Protein AF-A0AAE0KYS1-F1 (afdb_monomer)

Solvent-accessible surface area (backbone atoms only — not comparable to full-atom values): 7113 Å² total; per-residue (Å²): 136,92,82,67,59,67,66,73,65,54,55,81,66,77,60,80,39,74,44,78,40,46,32,54,93,72,16,48,62,55,35,52,55,51,50,54,56,41,43,75,70,70,48,49,54,54,34,36,40,20,43,29,61,93,70,54,33,48,58,57,43,39,54,54,33,55,75,69,66,48,90,48,46,62,44,60,30,60,54,73,83,79,86,71,78,91,88,51,71,70,58,56,54,54,50,51,55,53,50,58,65,35,69,65,36,43,49,34,52,51,51,52,56,50,54,52,57,53,58,77,72,108

Foldseek 3Di:
DPPDDPLVVCVVVQDADEAEFEQDVVRLVVSVVVVVVSVVVVHHHQEYEYQHEDRPSQVVNQVVCVVVVNNHHYFYAHHQDDDDDPPDPVVVVVRVVVSCVDPRVVVSVVVVVVSSVVVVVD

Structure (mmCIF, N/CA/C/O backbone):
data_AF-A0AAE0KYS1-F1
#
_entry.id   AF-A0AAE0KYS1-F1
#
loop_
_atom_site.group_PDB
_atom_site.id
_atom_site.type_symbol
_atom_site.label_atom_id
_atom_site.label_alt_id
_atom_site.label_comp_id
_atom_site.label_asym_id
_atom_site.label_entity_id
_atom_site.label_seq_id
_atom_site.pdbx_PDB_ins_code
_atom_site.Cartn_x
_atom_site.Cartn_y
_atom_site.Cartn_z
_atom_site.occupancy
_atom_site.B_iso_or_equiv
_atom_site.auth_seq_id
_atom_site.auth_comp_id
_atom_site.auth_asym_id
_atom_site.auth_atom_id
_atom_site.pdbx_PDB_model_num
ATOM 1 N N . PRO A 1 1 ? -20.011 -13.510 -9.473 1.00 53.09 1 PRO A N 1
ATOM 2 C CA . PRO A 1 1 ? -19.945 -12.286 -8.633 1.00 53.09 1 PRO A CA 1
ATOM 3 C C . PRO A 1 1 ? -21.349 -11.698 -8.399 1.00 53.09 1 PRO A C 1
ATOM 5 O O . PRO A 1 1 ? -22.137 -11.651 -9.335 1.00 53.09 1 PRO A O 1
ATOM 8 N N . CYS A 1 2 ? -21.679 -11.287 -7.168 1.00 70.12 2 CYS A N 1
ATOM 9 C CA . CYS A 1 2 ? -23.028 -10.841 -6.771 1.00 70.12 2 CYS A CA 1
ATOM 10 C C . CYS A 1 2 ? -23.319 -9.342 -7.014 1.00 70.12 2 CYS A C 1
ATOM 12 O O . CYS A 1 2 ? -24.310 -8.824 -6.513 1.00 70.12 2 CYS A O 1
ATOM 14 N N . GLY A 1 3 ? -22.462 -8.631 -7.756 1.00 81.88 3 GLY A N 1
ATOM 15 C CA . GLY A 1 3 ? -22.657 -7.217 -8.117 1.00 81.88 3 GLY A CA 1
ATOM 16 C C . GLY A 1 3 ? -22.390 -6.198 -6.999 1.00 81.88 3 GLY A C 1
ATOM 17 O O . GLY A 1 3 ? -22.349 -5.005 -7.277 1.00 81.88 3 GLY A O 1
ATOM 18 N N . ARG A 1 4 ? -22.167 -6.641 -5.755 1.00 80.94 4 ARG A N 1
ATOM 19 C CA . ARG A 1 4 ? -21.710 -5.775 -4.655 1.00 80.94 4 ARG A CA 1
ATOM 20 C C . ARG A 1 4 ? -20.231 -5.427 -4.810 1.00 80.94 4 ARG A C 1
ATOM 22 O O . ARG A 1 4 ? -19.458 -6.234 -5.334 1.00 80.94 4 ARG A O 1
ATOM 29 N N . LEU A 1 5 ? -19.839 -4.251 -4.318 1.00 81.94 5 LEU A N 1
ATOM 30 C CA . LEU A 1 5 ? -18.430 -3.875 -4.246 1.00 81.94 5 LEU A CA 1
ATOM 31 C C . LEU A 1 5 ? -17.695 -4.847 -3.318 1.00 81.94 5 LEU A C 1
ATOM 33 O O . LEU A 1 5 ? -18.219 -5.249 -2.280 1.00 81.94 5 LEU A O 1
ATOM 37 N N . GLN A 1 6 ? -16.466 -5.217 -3.684 1.00 82.50 6 GLN A N 1
ATOM 38 C CA . GLN A 1 6 ? -15.658 -6.139 -2.878 1.00 82.50 6 GLN A CA 1
ATOM 39 C C . GLN A 1 6 ? -15.408 -5.585 -1.471 1.00 82.50 6 GLN A C 1
ATOM 41 O O . GLN A 1 6 ? -15.439 -6.339 -0.502 1.00 82.50 6 GLN A O 1
ATOM 46 N N . CYS A 1 7 ? -15.238 -4.267 -1.358 1.00 77.62 7 CYS A N 1
ATOM 47 C CA . CYS A 1 7 ? -15.046 -3.597 -0.079 1.00 77.62 7 CYS A CA 1
ATOM 48 C C . CYS A 1 7 ? -16.284 -3.725 0.833 1.00 77.62 7 CYS A C 1
ATOM 50 O O . CYS A 1 7 ? -16.166 -3.884 2.035 1.00 77.62 7 CYS A O 1
ATOM 52 N N . ASP A 1 8 ? -17.500 -3.767 0.297 1.00 79.44 8 ASP A N 1
ATOM 53 C CA . ASP A 1 8 ? -18.683 -3.892 1.162 1.00 79.44 8 ASP A CA 1
ATOM 54 C C . ASP A 1 8 ? -18.817 -5.315 1.734 1.00 79.44 8 ASP A C 1
ATOM 56 O O . ASP A 1 8 ? -19.384 -5.525 2.802 1.00 79.44 8 ASP A O 1
ATOM 60 N N . ILE A 1 9 ? -18.282 -6.314 1.024 1.00 79.12 9 ILE A N 1
ATOM 61 C CA . ILE A 1 9 ? -18.271 -7.712 1.472 1.00 79.12 9 ILE A CA 1
ATOM 62 C C . ILE A 1 9 ? -17.163 -7.932 2.505 1.00 79.12 9 ILE A C 1
ATOM 64 O O . ILE A 1 9 ? -17.371 -8.604 3.512 1.00 79.12 9 ILE A O 1
ATOM 68 N N . LEU A 1 10 ? -15.975 -7.385 2.243 1.00 79.31 10 LEU A N 1
ATOM 69 C CA . LEU A 1 10 ? -14.798 -7.608 3.078 1.00 79.31 10 LEU A CA 1
ATOM 70 C C . LEU A 1 10 ? -14.821 -6.780 4.368 1.00 79.31 10 LEU A C 1
ATOM 72 O O . LEU A 1 10 ? -14.140 -7.154 5.316 1.00 79.31 10 LEU A O 1
ATOM 76 N N . GLN A 1 11 ? -15.614 -5.707 4.435 1.00 78.06 11 GLN A N 1
ATOM 77 C CA . GLN A 1 11 ? -15.751 -4.886 5.640 1.00 78.06 11 GLN A CA 1
ATOM 78 C C . GLN A 1 11 ? -16.184 -5.716 6.857 1.00 78.06 11 GLN A C 1
ATOM 80 O O . GLN A 1 11 ? -15.738 -5.459 7.968 1.00 78.06 11 GLN A O 1
ATOM 85 N N . SER A 1 12 ? -17.002 -6.756 6.658 1.00 76.44 12 SER A N 1
ATOM 86 C CA . SER A 1 12 ? -17.470 -7.626 7.747 1.00 76.44 12 SER A CA 1
ATOM 87 C C . SER A 1 12 ? -16.354 -8.392 8.466 1.00 76.44 12 SER A C 1
ATOM 89 O O . SER A 1 12 ? -16.608 -8.969 9.519 1.00 76.44 12 SER A O 1
ATOM 91 N N . LEU A 1 13 ? -15.150 -8.447 7.892 1.00 79.88 13 LEU A N 1
ATOM 92 C CA . LEU A 1 13 ? -14.014 -9.148 8.482 1.00 79.88 13 LEU A CA 1
ATOM 93 C C . LEU A 1 13 ? -13.264 -8.304 9.521 1.00 79.88 13 LEU A C 1
ATOM 95 O O . LEU A 1 13 ? -12.503 -8.886 10.284 1.00 79.88 13 LEU A O 1
ATOM 99 N N . ASP A 1 14 ? -13.465 -6.979 9.539 1.00 79.69 14 ASP A N 1
ATOM 100 C CA . ASP A 1 14 ? -12.843 -6.031 10.483 1.00 79.69 14 ASP A CA 1
ATOM 101 C C . ASP A 1 14 ? -11.321 -6.230 10.654 1.00 79.69 14 ASP A C 1
ATOM 103 O O . ASP A 1 14 ? -10.753 -6.134 11.738 1.00 79.69 14 ASP A O 1
ATOM 107 N N . MET A 1 15 ? -10.654 -6.593 9.553 1.00 84.00 15 MET A N 1
ATOM 108 C CA . MET A 1 15 ? -9.215 -6.843 9.520 1.00 84.00 15 MET A CA 1
ATOM 109 C C . MET A 1 15 ? -8.468 -5.624 8.973 1.00 84.00 15 MET A C 1
ATOM 111 O O . MET A 1 15 ? -8.961 -4.987 8.033 1.00 84.00 15 MET A O 1
ATOM 115 N N . PRO A 1 16 ? -7.244 -5.351 9.465 1.00 87.69 16 PRO A N 1
ATOM 116 C CA . PRO A 1 16 ? -6.396 -4.320 8.886 1.00 87.69 16 PRO A CA 1
ATOM 117 C C . PRO A 1 16 ? -6.092 -4.653 7.422 1.00 87.69 16 PRO A C 1
ATOM 119 O O . PRO A 1 16 ? -5.714 -5.778 7.081 1.00 87.69 16 PRO A O 1
ATOM 122 N N . ALA A 1 17 ? -6.243 -3.661 6.551 1.00 90.62 17 ALA A N 1
ATOM 123 C CA . ALA A 1 17 ? -6.033 -3.800 5.119 1.00 90.62 17 ALA A CA 1
ATOM 124 C C . ALA A 1 17 ? -4.719 -3.139 4.688 1.00 90.62 17 ALA A C 1
ATOM 126 O O . ALA A 1 17 ? -4.408 -2.013 5.067 1.00 90.62 17 ALA A O 1
ATOM 127 N N . VAL A 1 18 ? -3.954 -3.821 3.836 1.00 93.94 18 VAL A N 1
ATOM 128 C CA . VAL A 1 18 ? -2.810 -3.214 3.144 1.00 93.94 18 VAL A CA 1
ATOM 129 C C . VAL A 1 18 ? -3.277 -2.764 1.767 1.00 93.94 18 VAL A C 1
ATOM 131 O O . VAL A 1 18 ? -3.723 -3.586 0.966 1.00 93.94 18 VAL A O 1
ATOM 134 N N . LEU A 1 19 ? -3.175 -1.467 1.484 1.00 95.50 19 LEU A N 1
ATOM 135 C CA . LEU A 1 19 ? -3.512 -0.918 0.173 1.00 95.50 19 LEU A CA 1
ATOM 136 C C . LEU A 1 19 ? -2.300 -1.017 -0.757 1.00 95.50 19 LEU A C 1
ATOM 138 O O . LEU A 1 19 ? -1.219 -0.538 -0.424 1.00 95.50 19 LEU A O 1
ATOM 142 N N . ILE A 1 20 ? -2.479 -1.599 -1.941 1.00 95.69 20 ILE A N 1
ATOM 143 C CA . ILE A 1 20 ? -1.457 -1.584 -2.992 1.00 95.69 20 ILE A CA 1
ATOM 144 C C . ILE A 1 20 ? -1.699 -0.359 -3.877 1.00 95.69 20 ILE A C 1
ATOM 146 O O . ILE A 1 20 ? -2.740 -0.265 -4.525 1.00 95.69 20 ILE A O 1
ATOM 150 N N . GLY A 1 21 ? -0.766 0.591 -3.861 1.00 93.19 21 GLY A N 1
ATOM 151 C CA . GLY A 1 21 ? -0.815 1.801 -4.678 1.00 93.19 21 GLY A CA 1
ATOM 152 C C . GLY A 1 21 ? -0.099 1.651 -6.020 1.00 93.19 21 GLY A C 1
ATOM 153 O O . GLY A 1 21 ? 0.569 0.650 -6.287 1.00 93.19 21 GLY A O 1
ATOM 154 N N . ASP A 1 22 ? -0.231 2.676 -6.859 1.00 91.62 22 ASP A N 1
ATOM 155 C CA . ASP A 1 22 ? 0.304 2.695 -8.223 1.00 91.62 22 ASP A CA 1
ATOM 156 C C . ASP A 1 22 ? 1.551 3.597 -8.339 1.00 91.62 22 ASP A C 1
ATOM 158 O O . ASP A 1 22 ? 1.530 4.788 -8.011 1.00 91.62 22 ASP A O 1
ATOM 162 N N . GLY A 1 23 ? 2.654 3.020 -8.821 1.00 88.62 23 GLY A N 1
ATOM 163 C CA . GLY A 1 23 ? 3.923 3.710 -9.074 1.00 88.62 23 GLY A CA 1
ATOM 164 C C . GLY A 1 23 ? 4.015 4.413 -10.433 1.00 88.62 23 GLY A C 1
ATOM 165 O O . GLY A 1 23 ? 5.041 5.014 -10.741 1.00 88.62 23 GLY A O 1
ATOM 166 N N . ARG A 1 24 ? 2.978 4.348 -11.276 1.00 89.06 24 ARG A N 1
ATOM 167 C CA . ARG A 1 24 ? 2.959 4.979 -12.608 1.00 89.06 24 ARG A CA 1
ATOM 168 C C . ARG A 1 24 ? 2.571 6.459 -12.536 1.00 89.06 24 ARG A C 1
ATOM 170 O O . ARG A 1 24 ? 2.116 6.966 -11.509 1.00 89.06 24 ARG A O 1
ATOM 177 N N . LEU A 1 25 ? 2.720 7.177 -13.651 1.00 88.25 25 LEU A N 1
ATOM 178 C CA . LEU A 1 25 ? 2.261 8.565 -13.753 1.00 88.25 25 LEU A CA 1
ATOM 179 C C . LEU A 1 25 ? 0.743 8.648 -13.513 1.00 88.25 25 LEU A C 1
ATOM 181 O O . LEU A 1 25 ? -0.025 7.919 -14.135 1.00 88.25 25 LEU A O 1
ATOM 185 N N . GLY A 1 26 ? 0.325 9.542 -12.613 1.00 89.25 26 GLY A N 1
ATOM 186 C CA . GLY A 1 26 ? -1.065 9.639 -12.146 1.00 89.25 26 GLY A CA 1
ATOM 187 C C . GLY A 1 26 ? -1.416 8.681 -10.998 1.00 89.25 26 GLY A C 1
ATOM 188 O O . GLY A 1 26 ? -2.503 8.780 -10.434 1.00 89.25 26 GLY A O 1
ATOM 189 N N . GLY A 1 27 ? -0.492 7.805 -10.596 1.00 91.81 27 GLY A N 1
ATOM 190 C 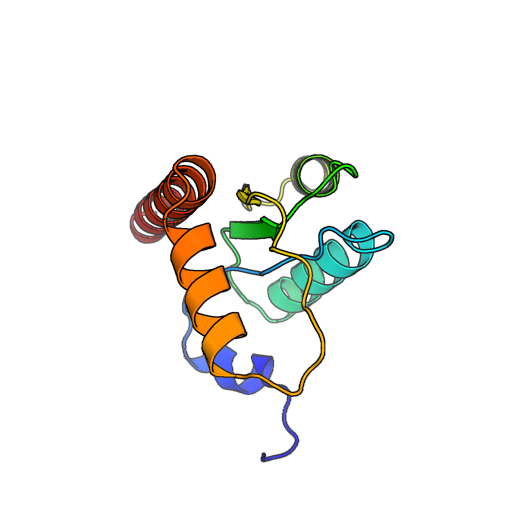CA . GLY A 1 27 ? -0.706 6.836 -9.523 1.00 91.81 27 GLY A CA 1
ATOM 191 C C . GLY A 1 27 ? -0.838 7.456 -8.129 1.00 91.81 27 GLY A C 1
ATOM 192 O O . GLY A 1 27 ? -1.524 6.895 -7.277 1.00 91.81 27 GLY A O 1
ATOM 193 N N . ILE A 1 28 ? -0.268 8.647 -7.902 1.00 94.62 28 ILE A N 1
ATOM 194 C CA . ILE A 1 28 ? -0.366 9.371 -6.621 1.00 94.62 28 ILE A CA 1
ATOM 195 C C . ILE A 1 28 ? -1.829 9.680 -6.283 1.00 94.62 28 ILE A C 1
ATOM 197 O O . ILE A 1 28 ? -2.319 9.270 -5.232 1.00 94.62 28 ILE A O 1
ATOM 201 N N . SER A 1 29 ? -2.545 10.370 -7.177 1.00 94.94 29 SER A N 1
ATOM 202 C CA . SER A 1 29 ? -3.944 10.742 -6.938 1.00 94.94 29 SER A CA 1
ATOM 203 C C . SER A 1 29 ? -4.838 9.510 -6.848 1.00 94.94 29 SER A C 1
ATOM 205 O O . SER A 1 29 ? -5.663 9.432 -5.944 1.00 94.94 29 SER A O 1
ATOM 207 N N . ALA A 1 30 ? -4.623 8.514 -7.714 1.00 95.06 30 ALA A N 1
ATOM 208 C CA . ALA A 1 30 ? -5.360 7.254 -7.668 1.00 95.06 30 ALA A CA 1
ATOM 209 C C . ALA A 1 30 ? -5.194 6.537 -6.316 1.00 95.06 30 ALA A C 1
ATOM 211 O O . ALA A 1 30 ? -6.178 6.096 -5.722 1.00 95.06 30 ALA A O 1
ATOM 212 N N . THR A 1 31 ? -3.965 6.475 -5.797 1.00 96.38 31 THR A N 1
ATOM 213 C CA . THR A 1 31 ? -3.658 5.834 -4.512 1.00 96.38 31 THR A CA 1
ATOM 214 C C . THR A 1 31 ? -4.286 6.592 -3.341 1.00 96.38 31 THR A C 1
ATOM 216 O O . THR A 1 31 ? -4.892 5.970 -2.470 1.00 96.38 31 THR A O 1
ATOM 219 N N . ILE A 1 32 ? -4.207 7.927 -3.335 1.00 95.62 32 ILE A N 1
ATOM 220 C CA . ILE A 1 32 ? -4.816 8.761 -2.287 1.00 95.62 32 ILE A CA 1
ATOM 221 C C . ILE A 1 32 ? -6.344 8.625 -2.308 1.00 95.62 32 ILE A C 1
ATOM 223 O O . ILE A 1 32 ? -6.952 8.370 -1.272 1.00 95.62 32 ILE A O 1
ATOM 227 N N . THR A 1 33 ? -6.977 8.708 -3.480 1.00 95.56 33 THR A N 1
ATOM 228 C CA . THR A 1 33 ? -8.433 8.548 -3.601 1.00 95.56 33 THR A CA 1
ATOM 229 C C . THR A 1 33 ? -8.893 7.150 -3.180 1.00 95.56 33 THR A C 1
ATOM 231 O O . THR A 1 33 ? -9.939 7.014 -2.537 1.00 95.56 33 THR A O 1
ATOM 234 N N . ALA A 1 34 ? -8.125 6.103 -3.497 1.00 95.12 34 ALA A N 1
ATOM 235 C CA . ALA A 1 34 ? -8.410 4.748 -3.030 1.00 95.12 34 ALA A CA 1
ATOM 236 C C . ALA A 1 34 ? -8.314 4.647 -1.498 1.00 95.12 34 ALA A C 1
ATOM 238 O O . ALA A 1 34 ? -9.211 4.087 -0.865 1.00 95.12 34 ALA A O 1
ATOM 239 N N . TYR A 1 35 ? -7.278 5.241 -0.902 1.00 95.75 35 TYR A N 1
ATOM 240 C CA . TYR A 1 35 ? -7.103 5.310 0.548 1.00 95.75 35 TYR A CA 1
ATOM 241 C C . TYR A 1 35 ? -8.281 6.010 1.241 1.00 95.75 35 TYR A C 1
ATOM 243 O O . TYR A 1 35 ? -8.895 5.444 2.147 1.00 95.75 35 TYR A O 1
ATOM 251 N N . GLU A 1 36 ? -8.657 7.204 0.779 1.00 94.62 36 GLU A N 1
ATOM 252 C CA . GLU A 1 36 ? -9.787 7.958 1.332 1.00 94.62 36 GLU A CA 1
ATOM 253 C C . GLU A 1 36 ? -11.107 7.195 1.186 1.00 94.62 36 GLU A C 1
ATOM 255 O O . GLU A 1 36 ? -11.920 7.164 2.110 1.00 94.62 36 GLU A O 1
ATOM 260 N N . SER A 1 37 ? -11.297 6.516 0.053 1.00 93.69 37 SER A N 1
ATOM 261 C CA . SER A 1 37 ? -12.488 5.705 -0.209 1.00 93.69 37 SER A CA 1
ATOM 262 C C . SER A 1 37 ? -12.612 4.514 0.740 1.00 93.69 37 SER A C 1
ATOM 264 O O . SER A 1 37 ? -13.725 4.200 1.172 1.00 93.69 37 SER A O 1
ATOM 266 N N . LEU A 1 38 ? -11.502 3.845 1.062 1.00 92.12 38 LEU A N 1
ATOM 267 C CA . LEU A 1 38 ? -11.480 2.750 2.032 1.00 92.12 38 LEU A CA 1
ATOM 268 C C . LEU A 1 38 ? -11.743 3.279 3.443 1.00 92.12 38 LEU A C 1
ATOM 270 O O . LEU A 1 38 ? -12.642 2.786 4.126 1.00 92.12 38 LEU A O 1
ATOM 274 N N . ARG A 1 39 ? -11.047 4.343 3.853 1.00 90.88 39 ARG A N 1
ATOM 275 C CA . ARG A 1 39 ? -11.222 4.940 5.182 1.00 90.88 39 ARG A CA 1
ATOM 276 C C . ARG A 1 39 ? -12.649 5.447 5.409 1.00 90.88 39 ARG A C 1
ATOM 278 O O . ARG A 1 39 ? -13.211 5.234 6.478 1.00 90.88 39 ARG A O 1
ATOM 285 N N . ALA A 1 40 ? -13.269 6.063 4.400 1.00 90.69 40 ALA A N 1
ATOM 286 C CA . ALA A 1 40 ? -14.662 6.515 4.464 1.00 90.69 40 ALA A CA 1
ATOM 287 C C . ALA A 1 40 ? -15.661 5.364 4.686 1.00 90.69 40 ALA A C 1
ATOM 289 O O . ALA A 1 40 ? -16.755 5.583 5.200 1.00 90.69 40 ALA A O 1
ATOM 290 N N . ARG A 1 41 ? -15.280 4.134 4.322 1.00 88.94 41 ARG A N 1
ATOM 291 C CA . ARG A 1 41 ? -16.054 2.906 4.553 1.00 88.94 41 ARG A CA 1
ATOM 292 C C . ARG A 1 41 ? -15.700 2.217 5.872 1.00 88.94 41 ARG A C 1
ATOM 294 O O . ARG A 1 41 ? -16.167 1.115 6.117 1.00 88.94 41 ARG A O 1
ATOM 301 N N . GLY A 1 42 ? -14.893 2.851 6.722 1.00 88.75 42 GLY A N 1
ATOM 302 C CA . GLY A 1 42 ? -14.497 2.307 8.019 1.00 88.75 42 GLY A CA 1
ATOM 303 C C . GLY A 1 42 ? -13.375 1.276 7.949 1.00 88.75 42 GLY A C 1
ATOM 304 O O . GLY A 1 42 ? -13.155 0.577 8.928 1.00 88.75 42 GLY A O 1
ATOM 305 N N . TYR A 1 43 ? -12.663 1.172 6.823 1.00 91.19 43 TYR A N 1
ATOM 306 C CA . TYR A 1 43 ? -11.465 0.343 6.774 1.00 91.19 43 TYR A CA 1
ATOM 307 C C . TYR A 1 43 ? -10.322 0.972 7.552 1.00 91.19 43 TYR A C 1
ATOM 309 O O . TYR A 1 43 ? -10.000 2.150 7.375 1.00 91.19 43 TYR A O 1
ATOM 317 N N . ASP A 1 44 ? -9.655 0.131 8.325 1.00 92.00 44 ASP A N 1
ATOM 318 C CA . ASP A 1 44 ? -8.363 0.426 8.906 1.00 92.00 44 ASP A CA 1
ATOM 319 C C . ASP A 1 44 ? -7.249 0.047 7.920 1.00 92.00 44 ASP A C 1
ATOM 321 O O . ASP A 1 44 ? -7.087 -1.117 7.544 1.00 92.00 44 ASP A O 1
ATOM 325 N N . VAL A 1 45 ? -6.516 1.055 7.445 1.00 94.44 45 VAL A N 1
ATOM 326 C CA . VAL A 1 45 ? -5.462 0.908 6.434 1.00 94.44 45 VAL A CA 1
ATOM 327 C C . VAL A 1 45 ? -4.141 1.401 7.028 1.00 94.44 45 VAL A C 1
ATOM 329 O O . VAL A 1 45 ? -3.774 2.563 6.826 1.00 94.44 45 VAL A O 1
ATOM 332 N N . PRO A 1 46 ? -3.407 0.557 7.774 1.00 94.62 46 PRO A N 1
ATOM 333 C CA . PRO A 1 46 ? -2.160 0.972 8.415 1.00 94.62 46 PRO A CA 1
ATOM 334 C C . PRO A 1 46 ? -1.007 1.152 7.421 1.00 94.62 46 PRO A C 1
ATOM 336 O O . PRO A 1 46 ? -0.051 1.875 7.704 1.00 94.62 46 PRO A O 1
ATOM 339 N N . ILE A 1 47 ? -1.071 0.498 6.252 1.00 96.81 47 ILE A N 1
ATOM 340 C CA . ILE A 1 47 ? 0.048 0.444 5.305 1.00 96.81 47 ILE A CA 1
ATOM 341 C C . ILE A 1 47 ? -0.427 0.636 3.865 1.00 96.81 47 ILE A C 1
ATOM 343 O O . ILE A 1 47 ? -1.383 -0.006 3.425 1.00 96.81 47 ILE A O 1
ATOM 347 N N . ILE A 1 48 ? 0.311 1.456 3.111 1.00 97.12 48 ILE A N 1
ATOM 348 C CA . ILE A 1 48 ? 0.234 1.528 1.647 1.00 97.12 48 ILE A CA 1
ATOM 349 C C . ILE A 1 48 ? 1.545 0.994 1.062 1.00 97.12 48 ILE A C 1
ATOM 351 O O . ILE A 1 48 ? 2.618 1.494 1.384 1.00 97.12 48 ILE A O 1
ATOM 355 N N . ALA A 1 49 ? 1.482 -0.012 0.196 1.00 96.50 49 ALA A N 1
ATOM 356 C CA . ALA A 1 49 ? 2.640 -0.556 -0.507 1.00 96.50 49 ALA A CA 1
ATOM 357 C C . ALA A 1 49 ? 2.641 -0.089 -1.966 1.00 96.50 49 ALA A C 1
ATOM 359 O O . ALA A 1 49 ? 1.643 -0.254 -2.661 1.00 96.50 49 ALA A O 1
ATOM 360 N N . ILE A 1 50 ? 3.751 0.475 -2.443 1.00 95.31 50 ILE A N 1
ATOM 361 C CA . ILE A 1 50 ? 3.864 0.996 -3.814 1.00 95.31 50 ILE A CA 1
ATOM 362 C C . ILE A 1 50 ? 5.115 0.412 -4.460 1.00 95.31 50 ILE A C 1
ATOM 364 O O . ILE A 1 50 ? 6.214 0.581 -3.934 1.00 95.31 50 ILE A O 1
ATOM 368 N N . CYS A 1 51 ? 4.952 -0.267 -5.597 1.00 91.38 51 CYS A N 1
ATOM 369 C CA . CYS A 1 51 ? 6.075 -0.645 -6.456 1.00 91.38 51 CYS A CA 1
ATOM 370 C C . CYS A 1 51 ? 6.453 0.579 -7.284 1.00 91.38 51 CYS A C 1
ATOM 372 O O . CYS A 1 51 ? 5.705 0.963 -8.181 1.00 91.38 51 CYS A O 1
ATOM 374 N N . ASP A 1 52 ? 7.564 1.219 -6.942 1.00 86.38 52 ASP A N 1
ATOM 375 C CA . ASP A 1 52 ? 7.908 2.542 -7.457 1.00 86.38 52 ASP A CA 1
ATOM 376 C C . ASP A 1 52 ? 9.239 2.499 -8.205 1.00 86.38 52 ASP A C 1
ATOM 378 O O . ASP A 1 52 ? 10.270 2.125 -7.636 1.00 86.38 52 ASP A O 1
ATOM 382 N N . GLY A 1 53 ? 9.193 2.889 -9.477 1.00 81.94 53 GLY A N 1
ATOM 383 C CA . GLY A 1 53 ? 10.359 3.029 -10.341 1.00 81.94 53 GLY A CA 1
ATOM 384 C C . GLY A 1 53 ? 11.040 4.376 -10.120 1.00 81.94 53 GLY A C 1
ATOM 385 O O . GLY A 1 53 ? 11.512 4.688 -9.026 1.00 81.94 53 GLY A O 1
ATOM 386 N N . SER A 1 54 ? 11.098 5.201 -11.162 1.00 82.94 54 SER A N 1
ATOM 387 C CA . SER A 1 54 ? 11.834 6.472 -11.157 1.00 82.94 54 SER A CA 1
ATOM 388 C C . SER A 1 54 ? 11.032 7.700 -10.706 1.00 82.94 54 SER A C 1
ATOM 390 O O . SER A 1 54 ? 11.593 8.793 -10.685 1.00 82.94 54 SER A O 1
ATOM 392 N N . LEU A 1 55 ? 9.731 7.568 -10.422 1.00 86.44 55 LEU A N 1
ATOM 393 C CA . LEU A 1 55 ? 8.828 8.715 -10.228 1.00 86.44 55 LEU A CA 1
ATOM 394 C C . LEU A 1 55 ? 8.690 9.174 -8.768 1.00 86.44 55 LEU A C 1
ATOM 396 O O . LEU A 1 55 ? 8.152 10.251 -8.531 1.00 86.44 55 LEU A O 1
ATOM 400 N N . ASP A 1 56 ? 9.205 8.398 -7.812 1.00 90.75 56 ASP A N 1
ATOM 401 C CA . ASP A 1 56 ? 9.185 8.708 -6.372 1.00 90.75 56 ASP A CA 1
ATOM 402 C C . ASP A 1 56 ? 7.767 8.961 -5.815 1.00 90.75 56 ASP A C 1
ATOM 404 O O . ASP A 1 56 ? 7.554 9.712 -4.856 1.00 90.75 56 ASP A O 1
ATOM 408 N N . ASN A 1 57 ? 6.773 8.293 -6.408 1.00 93.00 57 ASN A N 1
ATOM 409 C CA . ASN A 1 57 ? 5.377 8.343 -5.990 1.00 93.00 57 ASN A CA 1
ATOM 410 C C . ASN A 1 57 ? 5.207 7.950 -4.517 1.00 93.00 57 ASN A C 1
ATOM 412 O O . ASN A 1 57 ? 4.363 8.523 -3.828 1.00 93.00 57 ASN A O 1
ATOM 416 N N . ALA A 1 58 ? 5.995 6.991 -4.016 1.00 93.44 58 ALA A N 1
ATOM 417 C CA . ALA A 1 58 ? 5.894 6.529 -2.634 1.00 93.44 58 ALA A CA 1
ATOM 418 C C . ALA A 1 58 ? 6.126 7.660 -1.623 1.00 93.44 58 ALA A C 1
ATOM 420 O O . ALA A 1 58 ? 5.390 7.789 -0.644 1.00 93.44 58 ALA A O 1
ATOM 421 N N . ASN A 1 59 ? 7.111 8.513 -1.894 1.00 95.12 59 ASN A N 1
ATOM 422 C CA . ASN A 1 59 ? 7.423 9.663 -1.059 1.00 95.12 59 ASN A CA 1
ATOM 423 C C . ASN A 1 59 ? 6.335 10.741 -1.165 1.00 95.12 59 ASN A C 1
ATOM 425 O O . ASN A 1 59 ? 5.858 11.245 -0.151 1.00 95.12 59 ASN A O 1
ATOM 429 N N . ALA A 1 60 ? 5.868 11.039 -2.381 1.00 95.19 60 ALA A N 1
ATOM 430 C CA . ALA A 1 60 ? 4.793 12.008 -2.592 1.00 95.19 60 ALA A CA 1
ATOM 431 C C . ALA A 1 60 ? 3.493 11.614 -1.866 1.00 95.19 60 ALA A C 1
ATOM 433 O O . ALA A 1 60 ? 2.838 12.464 -1.258 1.00 95.19 60 ALA A O 1
ATOM 434 N N . VAL A 1 61 ? 3.137 10.324 -1.885 1.00 96.06 61 VAL A N 1
ATOM 435 C CA . VAL A 1 61 ? 1.983 9.802 -1.140 1.00 96.06 61 VAL A CA 1
ATOM 436 C C . VAL A 1 61 ? 2.216 9.914 0.369 1.00 96.06 61 VAL A C 1
ATOM 438 O O . VAL A 1 61 ? 1.313 10.366 1.068 1.00 96.06 61 VAL A O 1
ATOM 441 N N . GLN A 1 62 ? 3.411 9.584 0.879 1.00 96.31 62 GLN A N 1
ATOM 442 C CA . GLN A 1 62 ? 3.719 9.733 2.308 1.00 96.31 62 GLN A CA 1
ATOM 443 C C . GLN A 1 62 ? 3.567 11.188 2.771 1.00 96.31 62 GLN A C 1
ATOM 445 O O . GLN A 1 62 ? 2.875 11.440 3.751 1.00 96.31 62 GLN A O 1
ATOM 450 N N . VAL A 1 63 ? 4.117 12.152 2.026 1.00 96.81 63 VAL A N 1
ATOM 451 C CA . VAL A 1 63 ? 3.999 13.587 2.348 1.00 96.81 63 VAL A CA 1
ATOM 452 C C . VAL A 1 63 ? 2.535 14.034 2.395 1.00 96.81 63 VAL A C 1
ATOM 454 O O . VAL A 1 63 ? 2.137 14.778 3.293 1.00 96.81 63 VAL A O 1
ATOM 457 N N . ALA A 1 64 ? 1.707 13.572 1.454 1.00 95.44 64 ALA A N 1
ATOM 458 C CA . ALA A 1 64 ? 0.281 13.891 1.449 1.00 95.44 64 ALA A CA 1
ATOM 459 C C . ALA A 1 64 ? -0.448 13.321 2.682 1.00 95.44 64 ALA A C 1
ATOM 461 O O . ALA A 1 64 ? -1.263 14.018 3.291 1.00 95.44 64 ALA A O 1
ATOM 462 N N . LEU A 1 65 ? -0.131 12.083 3.076 1.00 95.31 65 LEU A N 1
ATOM 463 C CA . LEU A 1 65 ? -0.684 11.451 4.278 1.00 95.31 65 LEU A CA 1
ATOM 464 C C . LEU A 1 65 ? -0.233 12.158 5.562 1.00 95.31 65 LEU A C 1
ATOM 466 O O . LEU A 1 65 ? -1.058 12.387 6.448 1.00 95.31 65 LEU A O 1
ATOM 470 N N . ASP A 1 66 ? 1.032 12.568 5.639 1.00 96.12 66 ASP A N 1
ATOM 471 C CA . ASP A 1 66 ? 1.587 13.294 6.784 1.00 96.12 66 ASP A CA 1
ATOM 472 C C . ASP A 1 66 ? 0.901 14.657 6.958 1.00 96.12 66 ASP A C 1
ATOM 474 O O . ASP A 1 66 ? 0.505 15.024 8.068 1.00 96.12 66 ASP A O 1
ATOM 478 N N . HIS A 1 67 ? 0.671 15.387 5.859 1.00 95.81 67 HIS A N 1
ATOM 479 C CA . HIS A 1 67 ? -0.106 16.632 5.874 1.00 95.81 67 HIS A CA 1
ATOM 480 C C . HIS A 1 67 ? -1.544 16.417 6.364 1.00 95.81 67 HIS A C 1
ATOM 482 O O . HIS A 1 67 ? -2.076 17.240 7.113 1.00 95.81 67 HIS A O 1
ATOM 488 N N . ALA A 1 68 ? -2.160 15.297 5.984 1.00 93.25 68 ALA A N 1
ATOM 489 C CA . ALA A 1 68 ? -3.481 14.894 6.456 1.00 93.25 68 ALA A CA 1
ATOM 490 C C . ALA A 1 68 ? -3.472 14.296 7.879 1.00 93.25 68 ALA A C 1
ATOM 492 O O . ALA A 1 68 ? -4.541 13.991 8.415 1.00 93.25 68 ALA A O 1
ATOM 493 N N . LYS A 1 69 ? -2.293 14.135 8.502 1.00 93.69 69 LYS A N 1
ATOM 494 C CA . LYS A 1 69 ? -2.087 13.463 9.798 1.00 93.69 69 LYS A CA 1
ATOM 495 C C . LYS A 1 69 ? -2.699 12.059 9.833 1.00 93.69 69 LYS A C 1
ATOM 497 O O . LYS A 1 69 ? -3.262 11.636 10.844 1.00 93.69 69 LYS A O 1
ATOM 502 N N . ALA A 1 70 ? -2.637 11.356 8.707 1.00 93.06 70 ALA A N 1
ATOM 503 C CA . ALA A 1 70 ? -3.088 9.980 8.609 1.00 93.06 70 ALA A CA 1
ATOM 504 C C . ALA A 1 70 ? -2.101 9.052 9.346 1.00 93.06 70 ALA A C 1
ATOM 506 O O . ALA A 1 70 ? -0.895 9.183 9.148 1.00 93.06 70 ALA A O 1
ATOM 507 N N . PRO A 1 71 ? -2.568 8.082 10.153 1.00 91.81 71 PRO A N 1
ATOM 508 C CA . PRO A 1 71 ? -1.702 7.141 10.877 1.00 91.81 71 PRO A CA 1
ATOM 509 C C . PRO A 1 71 ? -1.126 6.030 9.972 1.00 91.81 71 PRO A C 1
ATOM 511 O O . PRO A 1 71 ? -0.796 4.945 10.440 1.00 91.81 71 PRO A O 1
ATOM 514 N N . THR A 1 72 ? -1.038 6.273 8.666 1.00 94.44 72 THR A N 1
ATOM 515 C CA . THR A 1 72 ? -0.741 5.268 7.644 1.00 94.44 72 THR A CA 1
ATOM 516 C C . THR A 1 72 ? 0.688 5.433 7.138 1.00 94.44 72 THR A C 1
ATOM 518 O O . THR A 1 72 ? 1.109 6.53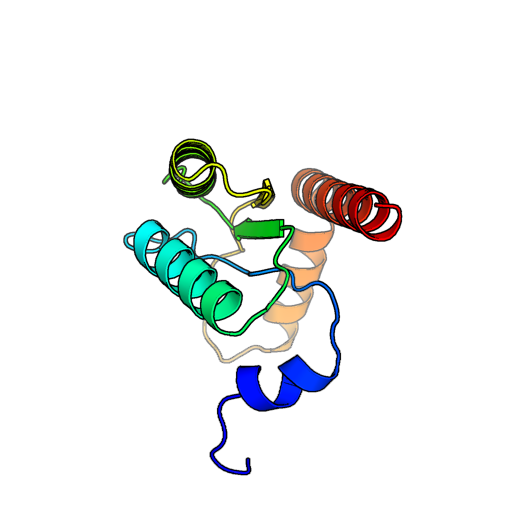2 6.784 1.00 94.44 72 THR A O 1
ATOM 521 N N . SER A 1 73 ? 1.432 4.328 7.068 1.00 95.88 73 SER A N 1
ATOM 522 C CA . SER A 1 73 ? 2.817 4.312 6.585 1.00 95.88 73 SER A CA 1
ATOM 523 C C . SER A 1 73 ? 2.912 3.805 5.148 1.00 95.88 73 SER A C 1
ATOM 525 O O . SER A 1 73 ? 2.315 2.788 4.795 1.00 95.88 73 SER A O 1
ATOM 527 N N . VAL A 1 74 ? 3.722 4.461 4.322 1.00 96.75 74 VAL A N 1
ATOM 528 C CA . VAL A 1 74 ? 3.997 4.045 2.945 1.00 96.75 74 VAL A CA 1
ATOM 529 C C . VAL A 1 74 ? 5.284 3.217 2.890 1.00 96.75 74 VAL A C 1
ATOM 531 O O . VAL A 1 74 ? 6.334 3.588 3.425 1.00 96.75 74 VAL A O 1
ATOM 534 N N . VAL A 1 75 ? 5.220 2.064 2.228 1.00 96.38 75 VAL A N 1
ATOM 535 C CA . VAL A 1 75 ? 6.366 1.189 1.976 1.00 96.38 75 VAL A CA 1
ATOM 536 C C . VAL A 1 75 ? 6.635 1.120 0.480 1.00 96.38 75 VAL A C 1
ATOM 538 O O . VAL A 1 75 ? 5.798 0.674 -0.304 1.00 96.38 75 VAL A O 1
ATOM 541 N N . ARG A 1 76 ? 7.842 1.534 0.097 1.00 95.25 76 ARG A N 1
ATOM 542 C CA . ARG A 1 76 ? 8.342 1.415 -1.268 1.00 95.25 76 ARG A CA 1
ATOM 543 C C . ARG A 1 76 ? 8.853 0.003 -1.527 1.00 95.25 76 ARG A C 1
ATOM 545 O O . ARG A 1 76 ? 9.669 -0.514 -0.766 1.00 95.25 76 ARG A O 1
ATOM 552 N N . PHE A 1 77 ? 8.402 -0.571 -2.629 1.00 94.12 77 PHE A N 1
ATOM 553 C CA . PHE A 1 77 ? 8.934 -1.781 -3.235 1.00 94.12 77 PHE A CA 1
ATOM 554 C C . PHE A 1 77 ? 9.724 -1.416 -4.497 1.00 94.12 77 PHE A C 1
ATOM 556 O O . PHE A 1 77 ? 9.422 -0.391 -5.119 1.00 94.12 77 PHE A O 1
ATOM 563 N N . PRO A 1 78 ? 10.721 -2.233 -4.881 1.00 91.62 78 PRO A N 1
ATOM 564 C CA . PRO A 1 78 ? 11.402 -2.056 -6.158 1.00 91.62 78 PRO A CA 1
ATOM 565 C C . PRO A 1 78 ? 10.415 -2.199 -7.325 1.00 91.62 78 PRO A C 1
ATOM 567 O O . PRO A 1 78 ? 9.345 -2.794 -7.185 1.00 91.62 78 PRO A O 1
ATOM 570 N N . GLU A 1 79 ? 10.774 -1.657 -8.485 1.00 87.25 79 GLU A N 1
ATOM 571 C CA . GLU A 1 79 ? 9.939 -1.746 -9.682 1.00 87.25 79 GLU A CA 1
ATOM 572 C C . GLU A 1 79 ? 9.688 -3.207 -10.077 1.00 87.25 79 GLU A C 1
ATOM 574 O O . GLU A 1 79 ? 10.556 -4.075 -9.930 1.00 87.25 79 GLU A O 1
ATOM 579 N N . LEU A 1 80 ? 8.476 -3.492 -10.550 1.00 85.31 80 LEU A N 1
ATOM 580 C CA . LEU A 1 80 ? 8.125 -4.823 -11.029 1.00 85.31 80 LEU A CA 1
ATOM 581 C C . LEU A 1 80 ? 8.800 -5.095 -12.381 1.00 85.31 80 LEU A C 1
ATOM 583 O O . LEU A 1 80 ? 8.913 -4.193 -13.210 1.00 85.31 80 LEU A O 1
ATOM 587 N N . PRO A 1 81 ? 9.206 -6.343 -12.656 1.00 82.38 81 PRO A N 1
ATOM 588 C CA . PRO A 1 81 ? 9.820 -6.683 -13.933 1.00 82.38 81 PRO A CA 1
ATOM 589 C C . PRO A 1 81 ? 8.798 -6.511 -15.073 1.00 82.38 81 PRO A C 1
ATOM 591 O O . PRO A 1 81 ? 7.708 -7.080 -15.010 1.00 82.38 81 PRO A O 1
ATOM 594 N N . ALA A 1 82 ? 9.156 -5.781 -16.136 1.00 74.88 82 ALA A N 1
ATOM 595 C CA . ALA A 1 82 ? 8.265 -5.398 -17.243 1.00 74.88 82 ALA A CA 1
ATOM 596 C C . ALA A 1 82 ? 7.649 -6.595 -17.983 1.00 74.88 82 ALA A C 1
ATOM 598 O O . ALA A 1 82 ? 8.386 -7.342 -18.610 1.00 74.88 82 ALA A O 1
ATOM 599 N N . ALA A 1 83 ? 6.332 -6.801 -17.917 1.00 68.25 83 ALA A N 1
ATOM 600 C CA . ALA A 1 83 ? 5.680 -7.969 -18.524 1.00 68.25 83 ALA A CA 1
ATOM 601 C C . ALA A 1 83 ? 6.047 -8.149 -20.015 1.00 68.25 83 ALA A C 1
ATOM 603 O O . ALA A 1 83 ? 5.858 -7.222 -20.801 1.00 68.25 83 ALA A O 1
ATOM 604 N N . ASP A 1 84 ? 6.538 -9.336 -20.387 1.00 60.47 84 ASP A N 1
ATOM 605 C CA . ASP A 1 84 ? 6.736 -9.729 -21.789 1.00 60.47 84 ASP A CA 1
ATOM 606 C C . ASP A 1 84 ? 5.475 -10.414 -22.352 1.00 60.47 84 ASP A C 1
ATOM 608 O O . ASP A 1 84 ? 4.532 -10.713 -21.614 1.00 60.47 84 ASP A O 1
ATOM 612 N N . ASP A 1 85 ? 5.464 -10.618 -23.673 1.00 55.91 85 ASP A N 1
ATOM 613 C CA . ASP A 1 85 ? 4.350 -11.091 -24.508 1.00 55.91 85 ASP A CA 1
ATOM 614 C C . ASP A 1 85 ? 3.488 -12.193 -23.825 1.00 55.91 85 ASP A C 1
ATOM 616 O O . ASP A 1 85 ? 4.031 -13.223 -23.410 1.00 55.91 85 ASP A O 1
ATOM 620 N N . PRO A 1 86 ? 2.153 -12.019 -23.690 1.00 57.12 86 PRO A N 1
ATOM 621 C CA . PRO A 1 86 ? 1.234 -12.861 -22.897 1.00 57.12 86 PRO A CA 1
ATOM 622 C C . PRO A 1 86 ? 1.166 -14.370 -23.221 1.00 57.12 86 PRO A C 1
ATOM 624 O O . PRO A 1 86 ? 0.369 -15.089 -22.616 1.00 57.12 86 PRO A O 1
ATOM 627 N N . GLY A 1 87 ? 1.974 -14.881 -24.152 1.00 57.00 87 GLY A N 1
ATOM 628 C CA . GLY A 1 87 ? 1.960 -16.276 -24.595 1.00 57.00 87 GLY A CA 1
ATOM 629 C C . GLY A 1 87 ? 2.615 -17.294 -23.652 1.00 57.00 87 GLY A C 1
ATOM 630 O O . GLY A 1 87 ? 2.452 -18.492 -23.882 1.00 57.00 87 GLY A O 1
ATOM 631 N N . MET A 1 88 ? 3.346 -16.877 -22.606 1.00 55.44 88 MET A N 1
ATOM 632 C CA . MET A 1 88 ? 4.175 -17.800 -21.813 1.00 55.44 88 MET A CA 1
ATOM 633 C C . MET A 1 88 ? 4.008 -17.634 -20.288 1.00 55.44 88 MET A C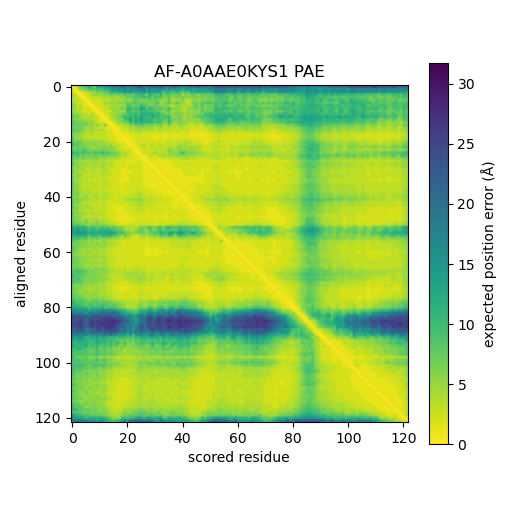 1
ATOM 635 O O . MET A 1 88 ? 4.755 -16.935 -19.607 1.00 55.44 88 MET A O 1
ATOM 639 N N . PHE A 1 89 ? 3.014 -18.327 -19.728 1.00 60.09 89 PHE A N 1
ATOM 640 C CA . PHE A 1 89 ? 2.646 -18.267 -18.303 1.00 60.09 89 PHE A CA 1
ATOM 641 C C . PHE A 1 89 ? 3.771 -18.705 -17.331 1.00 60.09 89 PHE A C 1
ATOM 643 O O . PHE A 1 89 ? 3.871 -18.153 -16.236 1.00 60.09 89 PHE A O 1
ATOM 650 N N . ASP A 1 90 ? 4.630 -19.665 -17.717 1.00 63.38 90 ASP A N 1
ATOM 651 C CA . ASP A 1 90 ? 5.739 -20.165 -16.868 1.00 63.38 90 ASP A CA 1
ATOM 652 C C . ASP A 1 90 ? 6.794 -19.081 -16.593 1.00 63.38 90 ASP A C 1
ATOM 654 O O . ASP A 1 90 ? 7.338 -18.977 -15.491 1.00 63.38 90 ASP A O 1
ATOM 658 N N . ASP A 1 91 ? 7.029 -18.207 -17.572 1.00 70.31 91 ASP A N 1
ATOM 659 C CA . ASP A 1 91 ? 8.036 -17.157 -17.454 1.00 70.31 91 ASP A CA 1
ATOM 660 C C . ASP A 1 91 ? 7.594 -16.068 -16.463 1.00 70.31 91 ASP A C 1
ATOM 662 O O . ASP A 1 91 ? 8.369 -15.611 -15.622 1.00 70.31 91 ASP A O 1
ATOM 666 N N . SER A 1 92 ? 6.297 -15.746 -16.442 1.00 70.00 92 SER A N 1
ATOM 667 C CA . SER A 1 92 ? 5.719 -14.780 -15.497 1.00 70.00 92 SER A CA 1
ATOM 668 C C . SER A 1 92 ? 5.901 -15.197 -14.030 1.00 70.00 92 SER A C 1
ATOM 670 O O . SER A 1 92 ? 6.278 -14.371 -13.195 1.00 70.00 92 SER A O 1
ATOM 672 N N . VAL A 1 93 ? 5.692 -16.479 -13.700 1.00 78.50 93 VAL A N 1
ATOM 673 C CA . VAL A 1 93 ? 5.862 -16.985 -12.324 1.00 78.50 93 VAL A CA 1
ATOM 674 C C . VAL A 1 93 ? 7.331 -16.935 -11.909 1.00 78.50 93 VAL A C 1
ATOM 676 O O . VAL A 1 93 ? 7.650 -16.402 -10.843 1.00 78.50 93 VAL A O 1
ATOM 679 N N . ARG A 1 94 ? 8.243 -17.417 -12.764 1.00 79.50 94 ARG A N 1
ATOM 680 C CA . ARG A 1 94 ? 9.692 -17.383 -12.503 1.00 79.50 94 ARG A CA 1
ATOM 681 C C . ARG A 1 94 ? 10.187 -15.967 -12.235 1.00 79.50 94 ARG A C 1
ATOM 683 O O . ARG A 1 94 ? 10.945 -15.740 -11.288 1.00 79.50 94 ARG A O 1
ATOM 690 N N . ARG A 1 95 ? 9.713 -14.992 -13.003 1.00 78.94 95 ARG A N 1
ATOM 691 C CA . ARG A 1 95 ? 10.086 -13.583 -12.845 1.00 78.94 95 ARG A CA 1
ATOM 692 C C . ARG A 1 95 ? 9.648 -13.005 -11.511 1.00 78.94 95 ARG A C 1
ATOM 694 O O . ARG A 1 95 ? 10.464 -12.395 -10.826 1.00 78.94 95 ARG A O 1
ATOM 701 N N . VAL A 1 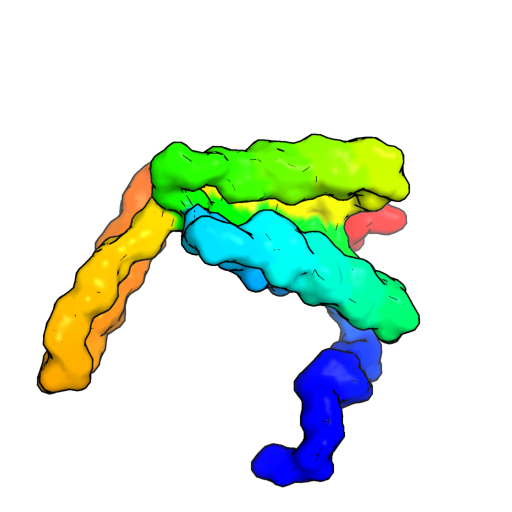96 ? 8.400 -13.244 -11.108 1.00 81.88 96 VAL A N 1
ATOM 702 C CA . VAL A 1 96 ? 7.910 -12.801 -9.795 1.00 81.88 96 VAL A CA 1
ATOM 703 C C . VAL A 1 96 ? 8.684 -13.493 -8.675 1.00 81.88 96 VAL A C 1
ATOM 705 O O . VAL A 1 96 ? 9.098 -12.829 -7.731 1.00 81.88 96 VAL A O 1
ATOM 708 N N . THR A 1 97 ? 8.975 -14.794 -8.787 1.00 84.75 97 THR A N 1
ATOM 709 C CA . THR A 1 97 ? 9.782 -15.491 -7.766 1.00 84.75 97 THR A CA 1
ATOM 710 C C . THR A 1 97 ? 11.210 -14.953 -7.669 1.00 84.75 97 THR A C 1
ATOM 712 O O . THR A 1 97 ? 11.743 -14.807 -6.567 1.00 84.75 97 THR A O 1
ATOM 715 N N . THR A 1 98 ? 11.809 -14.587 -8.803 1.00 87.00 98 THR A N 1
ATOM 716 C CA . THR A 1 98 ? 13.143 -13.976 -8.857 1.00 87.00 98 THR A CA 1
ATOM 717 C C . THR A 1 98 ? 13.112 -12.586 -8.231 1.00 87.00 98 THR A C 1
ATOM 719 O O . THR A 1 98 ? 13.940 -12.281 -7.380 1.00 87.00 98 THR A O 1
ATOM 722 N N . TRP A 1 99 ? 12.106 -11.777 -8.569 1.00 89.50 99 TRP A N 1
ATOM 723 C CA . TRP A 1 99 ? 11.894 -10.451 -7.993 1.00 89.50 99 TRP A CA 1
ATOM 724 C C . TRP A 1 99 ? 11.679 -10.504 -6.474 1.00 89.50 99 TRP A C 1
ATOM 726 O O . TRP A 1 99 ? 12.336 -9.778 -5.732 1.00 89.50 99 TRP A O 1
ATOM 736 N N . CYS A 1 100 ? 10.858 -11.437 -5.981 1.00 88.62 100 CYS A N 1
ATOM 737 C CA . CYS A 1 100 ? 10.658 -11.667 -4.546 1.00 88.62 100 CYS A CA 1
ATOM 738 C C . CYS A 1 100 ? 11.941 -12.106 -3.821 1.00 88.62 100 CYS A C 1
ATOM 740 O O . CYS A 1 100 ? 12.035 -11.978 -2.600 1.00 88.62 100 CYS A O 1
ATOM 742 N N . SER A 1 101 ? 12.922 -12.637 -4.555 1.00 91.00 101 SER A N 1
ATOM 743 C CA . SER A 1 101 ? 14.215 -13.057 -4.013 1.00 91.00 101 SER A CA 1
ATOM 744 C C . SER A 1 101 ? 15.239 -11.916 -3.952 1.00 91.00 101 SER A C 1
ATOM 746 O O . SER A 1 101 ? 16.289 -12.085 -3.335 1.00 91.00 101 SER A O 1
ATOM 748 N N . ILE A 1 102 ? 14.948 -10.748 -4.540 1.00 92.75 102 ILE A N 1
ATOM 749 C CA . ILE A 1 102 ? 15.835 -9.581 -4.489 1.00 92.75 102 ILE A CA 1
ATOM 750 C C . ILE A 1 102 ? 15.908 -9.056 -3.041 1.00 92.75 102 ILE A C 1
ATOM 752 O O . ILE A 1 102 ? 14.864 -8.900 -2.395 1.00 92.75 102 ILE A O 1
ATOM 756 N N . PRO A 1 103 ? 17.108 -8.726 -2.515 1.00 92.75 103 PRO A N 1
ATOM 757 C CA . PRO A 1 103 ? 17.270 -8.252 -1.137 1.00 92.75 103 PRO A CA 1
ATOM 758 C C . PRO A 1 103 ? 16.400 -7.039 -0.784 1.00 92.75 103 PRO A C 1
ATOM 760 O O . PRO A 1 103 ? 15.877 -6.954 0.328 1.00 92.75 103 PRO A O 1
ATOM 763 N N . GLU A 1 104 ? 16.220 -6.123 -1.736 1.00 90.88 104 GLU A N 1
ATOM 764 C CA . GLU A 1 104 ? 15.397 -4.915 -1.610 1.00 90.88 104 GLU A CA 1
ATOM 765 C C . GLU A 1 104 ? 13.912 -5.253 -1.438 1.00 90.88 104 GLU A C 1
ATOM 767 O O . GLU A 1 104 ? 13.278 -4.773 -0.496 1.00 90.88 104 GLU A O 1
ATOM 772 N N . ALA A 1 105 ? 13.370 -6.148 -2.272 1.00 91.06 105 ALA A N 1
ATOM 773 C CA . ALA A 1 105 ? 11.993 -6.624 -2.144 1.00 91.06 105 ALA A CA 1
ATOM 774 C C . ALA A 1 105 ? 11.787 -7.343 -0.801 1.00 91.06 105 ALA A C 1
ATOM 776 O O . ALA A 1 105 ? 10.839 -7.054 -0.071 1.00 91.06 105 ALA A O 1
ATOM 777 N N . GLN A 1 106 ? 12.719 -8.218 -0.407 1.00 93.56 106 GLN A N 1
ATOM 778 C CA . GLN A 1 106 ? 12.669 -8.901 0.890 1.00 93.56 106 GLN A CA 1
ATOM 779 C C . GLN A 1 106 ? 12.758 -7.934 2.078 1.00 93.56 106 GLN A C 1
ATOM 781 O O . GLN A 1 106 ? 12.153 -8.172 3.126 1.00 93.56 106 GLN A O 1
ATOM 786 N N . ALA A 1 107 ? 13.537 -6.855 1.971 1.00 93.88 107 ALA A N 1
ATOM 787 C CA . ALA A 1 107 ? 13.596 -5.812 2.992 1.00 93.88 107 ALA A CA 1
ATOM 788 C C . ALA A 1 107 ? 12.259 -5.065 3.108 1.00 93.88 107 ALA A C 1
ATOM 790 O O . ALA A 1 107 ? 11.764 -4.889 4.223 1.00 93.88 107 ALA A O 1
ATOM 791 N N . ALA A 1 108 ? 11.636 -4.714 1.980 1.00 93.56 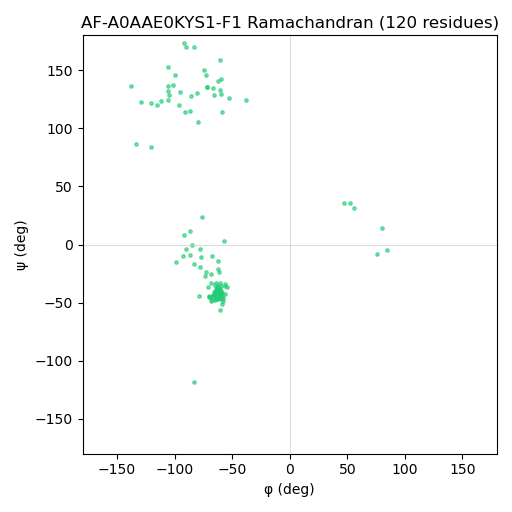108 ALA A N 1
ATOM 792 C CA . ALA A 1 108 ? 10.315 -4.091 1.953 1.00 93.56 108 ALA A CA 1
ATOM 793 C C . ALA A 1 108 ? 9.235 -5.006 2.558 1.00 93.56 108 ALA A C 1
ATOM 795 O O . ALA A 1 108 ? 8.495 -4.573 3.441 1.00 93.56 108 ALA A O 1
ATOM 796 N N . PHE A 1 109 ? 9.207 -6.296 2.199 1.00 94.38 109 PHE A N 1
ATOM 797 C CA . PHE A 1 109 ? 8.295 -7.272 2.811 1.00 94.38 109 PHE A CA 1
ATOM 798 C C . PHE A 1 109 ? 8.485 -7.379 4.325 1.00 94.38 109 PHE A C 1
ATOM 800 O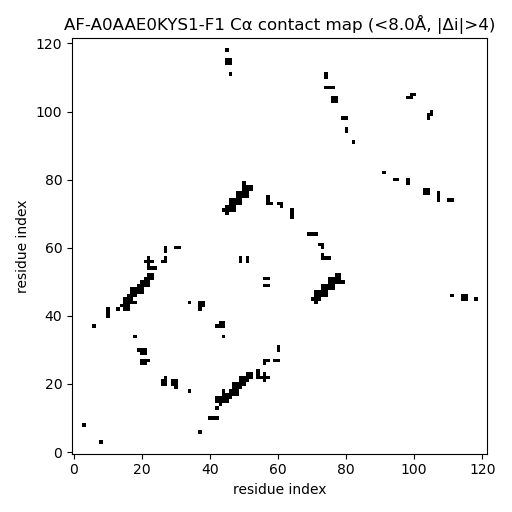 O . PHE A 1 109 ? 7.511 -7.342 5.076 1.00 94.38 109 PHE A O 1
ATOM 807 N N . ARG A 1 110 ? 9.734 -7.462 4.800 1.00 95.56 110 ARG A N 1
ATOM 808 C CA . ARG A 1 110 ? 10.029 -7.474 6.243 1.00 95.56 110 ARG A CA 1
ATOM 809 C C . ARG A 1 110 ? 9.537 -6.203 6.933 1.00 95.56 110 ARG A C 1
ATOM 811 O O . ARG A 1 110 ? 8.980 -6.299 8.023 1.00 95.56 110 ARG A O 1
ATOM 818 N N . LYS A 1 111 ? 9.690 -5.038 6.296 1.00 94.31 111 LYS A N 1
ATOM 819 C CA . LYS A 1 111 ? 9.176 -3.763 6.813 1.00 94.31 111 LYS A CA 1
ATOM 820 C C . LYS A 1 111 ? 7.652 -3.791 6.951 1.00 94.31 111 LYS A C 1
ATOM 822 O O . LYS A 1 111 ? 7.154 -3.459 8.020 1.00 94.31 111 LYS A O 1
ATOM 827 N N . VAL A 1 112 ? 6.928 -4.256 5.927 1.00 94.19 112 VAL A N 1
ATOM 828 C CA . VAL A 1 112 ? 5.461 -4.420 5.988 1.00 94.19 112 VAL A CA 1
ATOM 829 C C . VAL A 1 112 ? 5.063 -5.350 7.134 1.00 94.19 112 VAL A C 1
ATOM 831 O O . VAL A 1 112 ? 4.210 -4.999 7.942 1.00 94.19 112 VAL A O 1
ATOM 834 N N . LEU A 1 113 ? 5.707 -6.514 7.251 1.00 93.50 113 LEU A N 1
ATOM 835 C CA . LEU A 1 113 ? 5.396 -7.482 8.306 1.00 93.50 113 LEU A CA 1
ATOM 836 C C . LEU A 1 113 ? 5.651 -6.929 9.712 1.00 93.50 113 LEU A C 1
ATOM 838 O O . LEU A 1 113 ? 4.900 -7.245 10.631 1.00 93.50 113 LEU A O 1
ATOM 842 N N . ASN A 1 114 ? 6.698 -6.126 9.899 1.00 93.94 114 ASN A N 1
ATOM 843 C CA . ASN A 1 114 ? 6.979 -5.501 11.189 1.00 93.94 114 ASN A CA 1
ATOM 844 C C . ASN A 1 114 ? 5.930 -4.441 11.536 1.00 93.94 114 ASN A C 1
ATOM 846 O O . ASN A 1 114 ? 5.389 -4.489 12.636 1.00 93.94 114 ASN A O 1
ATOM 850 N N . LEU A 1 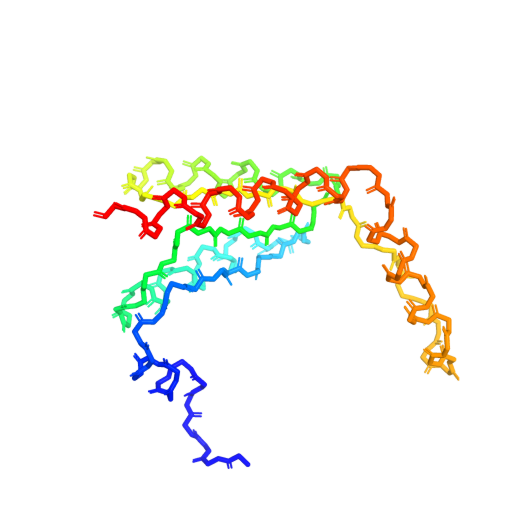115 ? 5.568 -3.579 10.582 1.00 93.12 115 LEU A N 1
ATOM 851 C CA . LEU A 1 115 ? 4.522 -2.570 10.772 1.00 93.12 115 LEU A CA 1
ATOM 852 C C . LEU A 1 115 ? 3.163 -3.209 11.093 1.00 93.12 115 LEU A C 1
ATOM 854 O O . LEU A 1 115 ? 2.475 -2.765 12.005 1.00 93.12 115 LEU A O 1
ATOM 858 N N . LEU A 1 116 ? 2.797 -4.304 10.416 1.00 90.81 116 LEU A N 1
ATOM 859 C CA . LEU A 1 116 ? 1.565 -5.037 10.733 1.00 90.81 116 LEU A CA 1
ATOM 860 C C . LEU A 1 116 ? 1.592 -5.636 12.143 1.00 90.81 116 LEU A C 1
ATOM 862 O O . LEU A 1 116 ? 0.579 -5.623 12.836 1.00 90.81 116 LEU A O 1
ATOM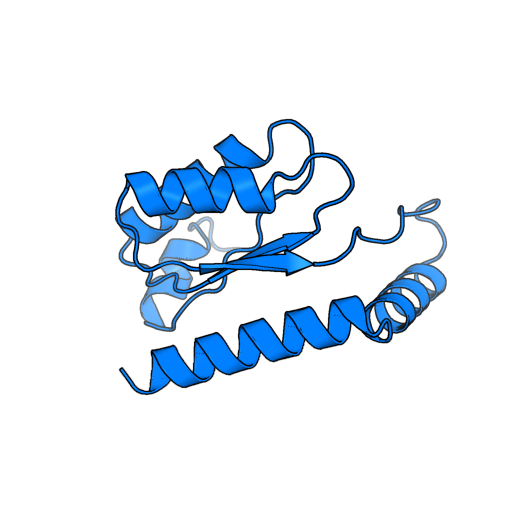 866 N N . LYS A 1 117 ? 2.740 -6.162 12.587 1.00 90.81 117 LYS A N 1
ATOM 867 C CA . LYS A 1 117 ? 2.895 -6.697 13.950 1.00 90.81 117 LYS A CA 1
ATOM 868 C C . LYS A 1 117 ? 2.836 -5.612 15.018 1.00 90.81 117 LYS A C 1
ATOM 870 O O . LYS A 1 117 ? 2.423 -5.908 16.133 1.00 90.81 117 LYS A O 1
ATOM 875 N N . GLU A 1 118 ? 3.318 -4.413 14.717 1.00 90.62 118 GLU A N 1
ATOM 876 C CA . GLU A 1 118 ? 3.223 -3.258 15.610 1.00 90.62 118 GLU A CA 1
ATOM 877 C C . GLU A 1 118 ? 1.777 -2.783 15.711 1.00 90.62 118 GLU A C 1
ATOM 879 O O . GLU A 1 118 ? 1.270 -2.622 16.816 1.00 90.62 118 GLU A O 1
ATOM 884 N N . HIS A 1 119 ? 1.091 -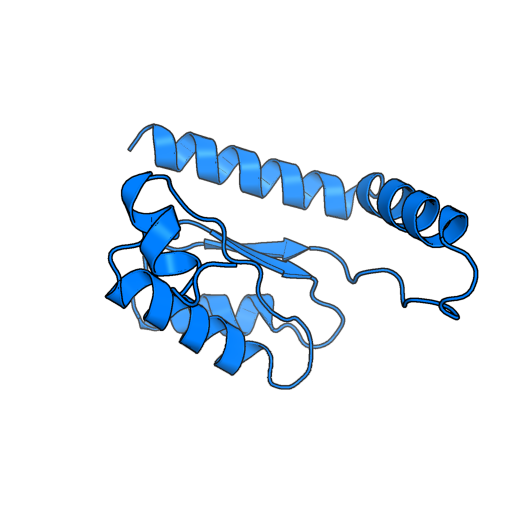2.680 14.573 1.00 89.12 119 HIS A N 1
ATOM 885 C CA . HIS A 1 119 ? -0.315 -2.298 14.512 1.00 89.12 119 HIS A CA 1
ATOM 886 C C . HIS A 1 119 ? -1.233 -3.294 15.229 1.00 89.12 119 HIS A C 1
ATOM 888 O O . HIS A 1 119 ? -2.095 -2.894 15.993 1.00 89.12 119 HIS A O 1
ATOM 894 N N . ALA A 1 120 ? -0.995 -4.600 15.074 1.00 83.62 120 ALA A N 1
ATOM 895 C CA . ALA A 1 120 ? -1.774 -5.638 15.756 1.00 83.62 120 ALA A CA 1
ATOM 896 C C . ALA A 1 120 ? -1.584 -5.678 17.289 1.00 83.62 120 ALA A C 1
ATOM 898 O O . ALA A 1 120 ? -2.277 -6.435 17.967 1.00 83.62 120 ALA A O 1
ATOM 899 N N . LYS A 1 121 ? -0.608 -4.941 17.835 1.00 79.00 121 LYS A N 1
ATOM 900 C CA . LYS A 1 121 ? -0.374 -4.821 19.284 1.00 79.00 121 LYS A CA 1
ATOM 901 C C . LYS A 1 121 ? -0.963 -3.544 19.887 1.00 79.00 121 LYS A C 1
ATOM 903 O O . LYS A 1 121 ? -0.980 -3.454 21.115 1.00 79.00 121 LYS A O 1
ATOM 908 N N . ALA A 1 122 ? -1.328 -2.570 19.053 1.00 65.69 122 ALA A N 1
ATOM 909 C CA . ALA A 1 122 ? -1.929 -1.302 19.459 1.00 65.69 122 ALA A CA 1
ATOM 910 C C . ALA A 1 122 ? -3.427 -1.477 19.741 1.00 65.69 122 ALA A C 1
ATOM 912 O O . ALA A 1 122 ? -3.919 -0.762 20.642 1.00 65.69 122 ALA A O 1
#

Organism: NCBI:txid36881

pLDDT: mean 87.13, std 10.47, range [53.09, 97.12]

Nearest PDB structures (foldseek):
  4a0g-assembly2_D  TM=6.528E-01  e=6.980E-07  Arabidopsis thaliana
  4a0r-assembly1_B  TM=6.813E-01  e=1.465E-06  Arabidopsis thaliana
  4a0r-assembly1_A  TM=6.827E-01  e=2.688E-06  Arabidopsis thaliana
  4a0g-assembly1_A  TM=6.121E-01  e=9.777E-07  Arabidopsis thaliana
  4a0g-assembly1_B  TM=6.235E-01  e=2.512E-06  Arabidopsis thaliana

Sequence (122 aa):
PCGRLQCDILQSLDMPAVLIGDGRLGGISATITAYESLRARGYDVPIIAICDGSLDNANAVQVALDHAKAPTSVVRFPELPAADDPGMFDDSVRRVTTWCSIPEAQAAFRKVLNLLKEHAKA

Radius of gyration: 15.84 Å; Cα contacts (8 Å, |Δi|>4): 142; chains: 1; bounding box: 40×37×44 Å

InterPro domains:
  IPR027417 P-loop containing nucleoside triphosphate hydrolase [G3DSA:3.40.50.300] (1-116)

Secondary structure (DSSP, 8-state):
--SS-HHHHHGGG----EEEE--STTHHHHHHHHHHHHHHTT----EEEEE--SS-HHHHHHHHHHHTT-S-EEEEEPPPP----TT-HHHHHHHHHHHHTSHHHHHHHHHHHHHHHHHTT-

Mean predicted aligned error: 5.92 Å